Protein AF-A0A0Q6XCK2-F1 (afdb_monomer)

Solvent-accessible surface area (backbone atoms only — not comparable to full-atom values): 7131 Å² total; per-residue (Å²): 130,77,98,73,86,78,93,51,69,64,61,54,51,50,47,33,71,70,69,82,47,87,76,95,70,61,54,52,78,43,34,61,39,40,75,69,62,79,42,65,48,70,67,51,94,70,61,75,80,84,81,82,88,80,90,86,79,81,70,85,91,70,67,54,69,67,58,53,56,49,49,56,52,50,44,64,65,54,77,70,36,62,71,42,56,74,51,74,65,56,35,47,53,34,26,54,52,40,52,53,53,52,61,59,62,75,61,84,88,131

pLDDT: mean 82.93, std 11.58, range [41.94, 94.12]

Structure (mmCIF, N/CA/C/O backbone):
data_AF-A0A0Q6XCK2-F1
#
_entry.id   AF-A0A0Q6XCK2-F1
#
loop_
_atom_site.group_PDB
_atom_site.id
_atom_site.type_symbol
_atom_site.label_atom_id
_atom_site.label_alt_id
_atom_site.label_comp_id
_atom_site.label_asym_id
_atom_site.label_entity_id
_atom_site.label_seq_id
_atom_site.pdbx_PDB_ins_code
_atom_site.Cartn_x
_atom_site.Cartn_y
_atom_site.Cartn_z
_atom_site.occupancy
_atom_site.B_iso_or_equiv
_atom_site.auth_seq_id
_atom_site.auth_comp_id
_atom_site.auth_asym_id
_atom_site.auth_atom_id
_atom_site.pdbx_PDB_model_num
ATOM 1 N N . MET A 1 1 ? 16.197 17.838 -4.758 1.00 52.69 1 MET A N 1
ATOM 2 C CA . MET A 1 1 ? 14.784 18.228 -4.558 1.00 52.69 1 MET A CA 1
ATOM 3 C C . MET A 1 1 ? 13.925 17.201 -5.281 1.00 52.69 1 MET A C 1
ATOM 5 O O . MET A 1 1 ? 14.313 16.847 -6.392 1.00 52.69 1 MET A O 1
ATOM 9 N N . PRO A 1 2 ? 12.864 16.652 -4.664 1.00 74.62 2 PRO A N 1
ATOM 10 C CA . PRO A 1 2 ? 11.964 15.726 -5.352 1.00 74.62 2 PRO A CA 1
ATOM 11 C C . PRO A 1 2 ? 11.250 16.444 -6.507 1.00 74.62 2 PRO A C 1
ATOM 13 O O . PRO A 1 2 ? 10.999 17.644 -6.423 1.00 74.62 2 PRO A O 1
ATOM 16 N N . ALA A 1 3 ? 10.946 15.720 -7.588 1.00 80.62 3 ALA A N 1
ATOM 17 C CA . ALA A 1 3 ? 10.263 16.284 -8.759 1.00 80.62 3 ALA A CA 1
ATOM 18 C C . ALA A 1 3 ? 8.789 16.645 -8.477 1.00 80.62 3 ALA A C 1
ATOM 20 O O . ALA A 1 3 ? 8.221 17.494 -9.155 1.00 80.62 3 ALA A O 1
ATOM 21 N N . LEU A 1 4 ? 8.193 16.022 -7.456 1.00 84.12 4 LEU A N 1
ATOM 22 C CA . LEU A 1 4 ? 6.854 16.285 -6.940 1.00 84.12 4 LEU A CA 1
ATOM 23 C C . LEU A 1 4 ? 6.897 16.162 -5.412 1.00 84.12 4 LEU A C 1
ATOM 25 O O . LEU A 1 4 ? 7.506 15.230 -4.890 1.00 84.12 4 LEU A O 1
ATOM 29 N N . SER A 1 5 ? 6.260 17.091 -4.703 1.00 85.56 5 SER A N 1
ATOM 30 C CA . SER A 1 5 ? 6.060 17.023 -3.253 1.00 85.56 5 SER A CA 1
ATOM 31 C C . SER A 1 5 ? 4.615 17.389 -2.963 1.00 85.56 5 SER A C 1
ATOM 33 O O . SER A 1 5 ? 4.187 18.494 -3.289 1.00 85.56 5 SER A O 1
ATOM 35 N N . THR A 1 6 ? 3.868 16.473 -2.362 1.00 86.06 6 THR A N 1
ATOM 36 C CA . THR A 1 6 ? 2.460 16.664 -2.008 1.00 86.06 6 THR A CA 1
ATOM 37 C C . THR A 1 6 ? 2.195 16.037 -0.641 1.00 86.06 6 THR A C 1
ATOM 39 O O . THR A 1 6 ? 2.978 15.227 -0.159 1.00 86.06 6 THR A O 1
ATOM 42 N N . ASN A 1 7 ? 1.121 16.461 0.014 1.00 86.62 7 ASN A N 1
ATOM 43 C CA . ASN A 1 7 ? 0.591 15.824 1.219 1.00 86.62 7 ASN A CA 1
ATOM 44 C C . ASN A 1 7 ? -0.639 14.949 0.919 1.00 86.62 7 ASN A C 1
ATOM 46 O O . ASN A 1 7 ? -1.206 14.354 1.834 1.00 86.62 7 ASN A O 1
ATOM 50 N N . ASP A 1 8 ? -1.048 14.891 -0.348 1.00 90.12 8 ASP A N 1
ATOM 51 C CA . ASP A 1 8 ? -2.151 14.077 -0.829 1.00 90.12 8 ASP A CA 1
ATOM 52 C C . ASP A 1 8 ? -1.624 12.720 -1.302 1.00 90.12 8 ASP A C 1
ATOM 54 O O . ASP A 1 8 ? -0.905 12.617 -2.299 1.00 90.12 8 ASP A O 1
ATOM 58 N N . THR A 1 9 ? -1.993 11.670 -0.571 1.00 87.56 9 THR A N 1
ATOM 59 C CA . THR A 1 9 ? -1.544 10.305 -0.848 1.00 87.56 9 THR A CA 1
ATOM 60 C C . THR A 1 9 ? -2.089 9.737 -2.155 1.00 87.56 9 THR A C 1
ATOM 62 O O . THR A 1 9 ? -1.447 8.866 -2.736 1.00 87.56 9 THR A O 1
ATOM 65 N N . GLU A 1 10 ? -3.266 10.174 -2.611 1.00 90.56 10 GLU A N 1
ATOM 66 C CA . GLU A 1 10 ? -3.828 9.710 -3.886 1.00 90.56 10 GLU A CA 1
ATOM 67 C C . GLU A 1 10 ? -3.051 10.323 -5.049 1.00 90.56 10 GLU A C 1
ATOM 69 O O . GLU A 1 10 ? -2.634 9.606 -5.960 1.00 90.56 10 GLU A O 1
ATOM 74 N N . LEU A 1 11 ? -2.728 11.616 -4.952 1.00 90.19 11 LEU A N 1
ATOM 75 C CA . LEU A 1 11 ? -1.935 12.302 -5.969 1.00 90.19 11 LEU A CA 1
ATOM 76 C C . LEU A 1 11 ? -0.524 11.703 -6.123 1.00 90.19 11 LEU A C 1
ATOM 78 O O . LEU A 1 11 ? -0.008 11.624 -7.239 1.00 90.19 11 LEU A O 1
ATOM 82 N N . GLU A 1 12 ? 0.108 11.249 -5.034 1.00 90.88 12 GLU A N 1
ATOM 83 C CA . GLU A 1 12 ? 1.395 10.539 -5.121 1.00 90.88 12 GLU A CA 1
ATOM 84 C C . GLU A 1 12 ? 1.281 9.213 -5.879 1.00 90.88 12 GLU A C 1
ATOM 86 O O . GLU A 1 12 ? 2.141 8.891 -6.707 1.00 90.88 12 GLU A O 1
ATOM 91 N N . VAL A 1 13 ? 0.227 8.438 -5.603 1.00 92.62 13 VAL A N 1
ATOM 92 C CA . VAL A 1 13 ? -0.016 7.163 -6.287 1.00 92.62 13 VAL A CA 1
ATOM 93 C C . VAL A 1 13 ? -0.251 7.411 -7.770 1.00 92.62 13 VAL A C 1
ATOM 95 O O . VAL A 1 13 ? 0.370 6.736 -8.591 1.00 92.62 13 VAL A O 1
ATOM 98 N N . ASP A 1 14 ? -1.067 8.402 -8.122 1.00 92.56 14 ASP A N 1
ATOM 99 C CA . ASP A 1 14 ? -1.360 8.755 -9.512 1.00 92.56 14 ASP A CA 1
ATOM 100 C C . ASP A 1 14 ? -0.109 9.205 -10.271 1.00 92.56 14 ASP A C 1
ATOM 102 O O . ASP A 1 14 ? 0.125 8.780 -11.408 1.00 92.56 14 ASP A O 1
ATOM 106 N N . ALA A 1 15 ? 0.760 9.990 -9.630 1.00 91.69 15 ALA A N 1
ATOM 107 C CA . ALA A 1 15 ? 2.025 10.406 -10.222 1.00 91.69 15 ALA A CA 1
ATOM 108 C C . ALA A 1 15 ? 2.914 9.204 -10.582 1.00 91.69 15 ALA A C 1
ATOM 110 O O . ALA A 1 15 ? 3.471 9.153 -11.683 1.00 91.69 15 ALA A O 1
ATOM 111 N N . VAL A 1 16 ? 3.011 8.204 -9.701 1.00 94.00 16 VAL A N 1
ATOM 112 C CA . VAL A 1 16 ? 3.772 6.969 -9.968 1.00 94.00 16 VAL A CA 1
ATOM 113 C C . VAL A 1 16 ? 3.061 6.086 -10.997 1.00 94.00 16 VAL A C 1
ATOM 115 O O . VAL A 1 16 ? 3.702 5.549 -11.900 1.00 94.00 16 VAL A O 1
ATOM 118 N N . MET A 1 17 ? 1.734 5.978 -10.919 1.00 94.12 17 MET A N 1
ATOM 119 C CA . MET A 1 17 ? 0.905 5.233 -11.872 1.00 94.12 17 MET A CA 1
ATOM 120 C C . MET A 1 17 ? 0.996 5.790 -13.297 1.00 94.12 17 MET A C 1
ATOM 122 O O . MET A 1 17 ? 0.858 5.025 -14.250 1.00 94.12 17 MET A O 1
ATOM 126 N N . SER A 1 18 ? 1.283 7.086 -13.457 1.00 91.94 18 SER A N 1
ATOM 127 C CA . SER A 1 18 ? 1.521 7.705 -14.766 1.00 91.94 18 SER A CA 1
ATOM 128 C C . SER A 1 18 ? 2.777 7.181 -15.477 1.00 91.94 18 SER A C 1
ATOM 130 O O . SER A 1 18 ? 2.944 7.413 -16.672 1.00 91.94 18 SER A O 1
ATOM 132 N N . GLY A 1 19 ? 3.674 6.498 -14.756 1.00 89.69 19 GLY A N 1
ATOM 133 C CA . GLY A 1 19 ? 4.922 5.954 -15.293 1.00 89.69 19 GLY A CA 1
ATOM 134 C C . GLY A 1 19 ? 6.080 6.953 -15.384 1.00 89.69 19 GLY A C 1
ATOM 135 O O . GLY A 1 19 ? 7.157 6.574 -15.840 1.00 89.69 19 GLY A O 1
ATOM 136 N N . HIS A 1 20 ? 5.900 8.200 -14.935 1.00 86.50 20 HIS A N 1
ATOM 137 C CA . HIS A 1 20 ? 6.927 9.252 -15.007 1.00 86.50 20 HIS A CA 1
ATOM 138 C C . HIS A 1 20 ? 7.748 9.412 -13.719 1.00 86.50 20 HIS A C 1
ATOM 140 O O . HIS A 1 20 ? 8.688 10.205 -13.684 1.00 86.50 20 HIS A O 1
ATOM 146 N N . ALA A 1 21 ? 7.405 8.681 -12.655 1.00 89.31 21 ALA A N 1
ATOM 147 C CA . ALA A 1 21 ? 8.038 8.818 -11.350 1.00 89.31 21 ALA A CA 1
ATOM 148 C C . ALA A 1 21 ? 8.208 7.472 -10.635 1.00 89.31 21 ALA A C 1
ATOM 150 O O . ALA A 1 21 ? 7.458 6.522 -10.851 1.00 89.31 21 ALA A O 1
ATOM 151 N N . ILE A 1 22 ? 9.186 7.430 -9.730 1.00 92.12 22 ILE A N 1
ATOM 152 C CA . ILE A 1 22 ? 9.338 6.392 -8.707 1.00 92.12 22 ILE A CA 1
ATOM 153 C C . ILE A 1 22 ? 9.026 7.056 -7.367 1.00 92.12 22 ILE A C 1
ATOM 155 O O . ILE A 1 22 ? 9.543 8.138 -7.090 1.00 92.12 22 ILE A O 1
ATOM 159 N N . GLY A 1 23 ? 8.197 6.416 -6.541 1.00 90.38 23 GLY A N 1
ATOM 160 C CA . GLY A 1 23 ? 7.768 6.962 -5.254 1.00 90.38 23 GLY A CA 1
ATOM 161 C C . GLY A 1 23 ? 7.882 5.955 -4.116 1.00 90.38 23 GLY A C 1
ATOM 162 O O . GLY A 1 23 ? 7.736 4.747 -4.317 1.00 90.38 23 GLY A O 1
ATOM 163 N N . LEU A 1 24 ? 8.129 6.471 -2.911 1.00 89.94 24 LEU A N 1
ATOM 164 C CA . LEU A 1 24 ? 7.979 5.725 -1.666 1.00 89.94 24 LEU A CA 1
ATOM 165 C C . LEU A 1 24 ? 6.543 5.919 -1.180 1.00 89.94 24 LEU A C 1
ATOM 167 O O . LEU A 1 24 ? 6.225 6.938 -0.580 1.00 89.94 24 LEU A O 1
ATOM 171 N N . LEU A 1 25 ? 5.685 4.953 -1.486 1.00 89.44 25 LEU A N 1
ATOM 172 C CA . LEU A 1 25 ? 4.244 5.061 -1.277 1.00 89.44 25 LEU A CA 1
ATOM 173 C C . LEU A 1 25 ? 3.784 4.211 -0.095 1.00 89.44 25 LEU A C 1
ATOM 175 O O . LEU A 1 25 ? 4.402 3.200 0.253 1.00 89.44 25 LEU A O 1
ATOM 179 N N . SER A 1 26 ? 2.646 4.585 0.486 1.00 87.50 26 SER A N 1
ATOM 180 C CA . SER A 1 26 ? 2.011 3.779 1.522 1.00 87.50 26 SER A CA 1
ATOM 181 C C . SER A 1 26 ? 1.559 2.419 0.985 1.00 87.50 26 SER A C 1
ATOM 183 O O . SER A 1 26 ? 0.830 2.336 -0.007 1.00 87.50 26 SER A O 1
ATOM 185 N N . GLY A 1 27 ? 1.942 1.346 1.685 1.00 86.69 27 GLY A N 1
ATOM 186 C CA . GLY A 1 27 ? 1.661 -0.031 1.281 1.00 86.69 27 GLY A CA 1
ATOM 187 C C . GLY A 1 27 ? 0.176 -0.320 1.057 1.00 86.69 27 GLY A C 1
ATOM 188 O O . GLY A 1 27 ? -0.160 -0.990 0.085 1.00 86.69 27 GLY A O 1
ATOM 189 N N . PHE A 1 28 ? -0.719 0.230 1.886 1.00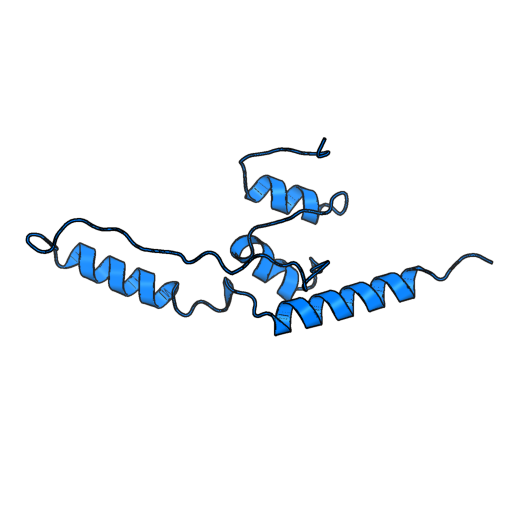 86.31 28 PHE A N 1
ATOM 190 C CA . PHE A 1 28 ? -2.159 -0.031 1.761 1.00 86.31 28 PHE A CA 1
ATOM 191 C C . PHE A 1 28 ? -2.765 0.549 0.477 1.00 86.31 28 PHE A C 1
ATOM 193 O O . PHE A 1 28 ? -3.666 -0.066 -0.092 1.00 86.31 28 PHE A O 1
ATOM 200 N N . SER A 1 29 ? -2.256 1.689 -0.007 1.00 88.44 29 SER A N 1
ATOM 201 C CA . SER A 1 29 ? -2.751 2.334 -1.229 1.00 88.44 29 SER A CA 1
ATOM 202 C C . SER A 1 29 ? -2.278 1.596 -2.480 1.00 88.44 29 SER A C 1
ATOM 204 O O . SER A 1 29 ? -3.015 1.477 -3.455 1.00 88.44 29 SER A O 1
ATOM 206 N N . VAL A 1 30 ? -1.057 1.050 -2.456 1.00 90.94 30 VAL A N 1
ATOM 207 C CA . VAL A 1 30 ? -0.440 0.425 -3.639 1.00 90.94 30 VAL A CA 1
ATOM 208 C C . VAL A 1 30 ? -0.546 -1.095 -3.681 1.00 90.94 30 VAL A C 1
ATOM 210 O O . VAL A 1 30 ? -0.350 -1.674 -4.751 1.00 90.94 30 VAL A O 1
ATOM 213 N N . ALA A 1 31 ? -0.889 -1.762 -2.574 1.00 90.31 31 ALA A N 1
ATOM 214 C CA . ALA A 1 31 ? -1.003 -3.221 -2.519 1.00 90.31 31 ALA A CA 1
ATOM 215 C C . ALA A 1 31 ? -1.903 -3.803 -3.629 1.00 90.31 31 ALA A C 1
ATOM 217 O O . ALA A 1 31 ? -1.468 -4.744 -4.303 1.00 90.31 31 ALA A O 1
ATOM 218 N N . PRO A 1 32 ? -3.096 -3.242 -3.930 1.00 90.62 32 PRO A N 1
ATOM 219 C CA . PRO A 1 32 ? -3.913 -3.725 -5.044 1.00 90.62 32 PRO A CA 1
ATOM 220 C C . PRO A 1 32 ? -3.230 -3.561 -6.410 1.00 90.62 32 PRO A C 1
ATOM 222 O O . PRO A 1 32 ? -3.377 -4.411 -7.286 1.00 90.62 32 PRO A O 1
ATOM 225 N N . HIS A 1 33 ? -2.461 -2.487 -6.601 1.00 92.06 33 HIS A N 1
ATOM 226 C CA . HIS A 1 33 ? -1.772 -2.192 -7.860 1.00 92.06 33 HIS A CA 1
ATOM 227 C C . HIS A 1 33 ? -0.559 -3.098 -8.075 1.00 92.06 33 HIS A C 1
ATOM 229 O O . HIS A 1 33 ? -0.333 -3.553 -9.197 1.00 92.06 33 HIS A O 1
ATOM 235 N N . ILE A 1 34 ? 0.184 -3.404 -7.008 1.00 91.75 34 ILE A N 1
ATOM 236 C CA . ILE A 1 34 ? 1.307 -4.347 -7.042 1.00 91.75 34 ILE A CA 1
ATOM 237 C C . ILE A 1 34 ? 0.805 -5.766 -7.311 1.00 91.75 34 ILE A C 1
ATOM 239 O O . ILE A 1 34 ? 1.325 -6.445 -8.197 1.00 91.75 34 ILE A O 1
ATOM 243 N N . ARG A 1 35 ? -0.261 -6.199 -6.626 1.00 91.00 35 ARG A N 1
ATOM 244 C CA . ARG A 1 35 ? -0.881 -7.516 -6.857 1.00 91.00 35 ARG A CA 1
ATOM 245 C C . ARG A 1 35 ? -1.443 -7.662 -8.267 1.00 91.00 35 ARG A C 1
ATOM 247 O O . ARG A 1 35 ? -1.278 -8.709 -8.882 1.00 91.00 35 ARG A O 1
ATOM 254 N N . ALA A 1 36 ? -2.038 -6.599 -8.809 1.00 92.12 36 ALA A N 1
ATOM 255 C CA . ALA A 1 36 ? -2.478 -6.553 -10.202 1.00 92.12 36 ALA A CA 1
ATOM 256 C C . ALA A 1 36 ? -1.315 -6.449 -11.211 1.00 92.12 36 ALA A C 1
ATOM 258 O O . ALA A 1 36 ? -1.544 -6.503 -12.416 1.00 92.12 36 ALA A O 1
ATOM 259 N N . GLY A 1 37 ? -0.071 -6.272 -10.749 1.00 91.81 37 GLY A N 1
ATOM 260 C CA . GLY A 1 37 ? 1.109 -6.116 -11.598 1.00 91.81 37 GLY A CA 1
ATOM 261 C C . GLY A 1 37 ? 1.179 -4.790 -12.360 1.00 91.81 37 GLY A C 1
ATOM 262 O O . GLY A 1 37 ? 1.969 -4.694 -13.295 1.00 91.81 37 GLY A O 1
ATOM 263 N N . ARG A 1 38 ? 0.366 -3.795 -11.979 1.00 93.50 38 ARG A N 1
ATOM 264 C CA . ARG A 1 38 ? 0.400 -2.431 -12.535 1.00 93.50 38 ARG A CA 1
ATOM 265 C C . ARG A 1 38 ? 1.557 -1.613 -11.968 1.00 93.50 38 ARG A C 1
ATOM 267 O O . ARG A 1 38 ? 2.116 -0.783 -12.670 1.00 93.50 38 ARG A O 1
ATOM 274 N N . LEU A 1 39 ? 1.911 -1.876 -10.711 1.00 93.81 39 LEU A N 1
ATOM 275 C CA . LEU A 1 39 ? 3.112 -1.358 -10.065 1.00 93.81 39 LEU A CA 1
ATOM 276 C C . LEU A 1 39 ? 4.057 -2.506 -9.733 1.00 93.81 39 LEU A C 1
ATOM 278 O O . LEU A 1 39 ? 3.638 -3.644 -9.515 1.00 93.81 39 LEU A O 1
ATOM 282 N N . LEU A 1 40 ? 5.345 -2.191 -9.687 1.00 93.44 40 LEU A N 1
ATOM 283 C CA . LEU A 1 40 ? 6.398 -3.137 -9.358 1.00 93.44 40 LEU A CA 1
ATOM 284 C C . LEU A 1 40 ? 7.204 -2.577 -8.184 1.00 93.44 40 LEU A C 1
ATOM 286 O O . LEU A 1 40 ? 7.680 -1.444 -8.277 1.00 93.44 40 LEU A O 1
ATOM 290 N N . PRO A 1 41 ? 7.357 -3.327 -7.080 1.00 93.38 41 PRO A N 1
ATOM 291 C CA . PRO A 1 41 ? 8.154 -2.875 -5.955 1.00 93.38 41 PRO A CA 1
ATOM 292 C C . PRO A 1 41 ? 9.636 -2.856 -6.337 1.00 93.38 41 PRO A C 1
ATOM 294 O O . PRO A 1 41 ? 10.134 -3.736 -7.042 1.00 93.38 41 PRO A O 1
ATOM 297 N N . LEU A 1 42 ? 10.338 -1.843 -5.843 1.00 91.44 42 LEU A N 1
ATOM 298 C CA . LEU A 1 42 ? 11.771 -1.652 -6.028 1.00 91.44 42 LEU A CA 1
ATOM 299 C C . LEU A 1 42 ? 12.440 -1.616 -4.658 1.00 91.44 42 LEU A C 1
ATOM 301 O O . LEU A 1 42 ? 11.852 -1.120 -3.699 1.00 91.44 42 LEU A O 1
ATOM 305 N N . LEU A 1 43 ? 13.682 -2.101 -4.581 1.00 90.31 43 LEU A N 1
ATOM 306 C CA . LEU A 1 43 ? 14.486 -2.058 -3.357 1.00 90.31 43 LEU A CA 1
ATOM 307 C C . LEU A 1 43 ? 13.780 -2.704 -2.146 1.00 90.31 43 LEU A C 1
ATOM 309 O O . LEU A 1 43 ? 13.863 -2.167 -1.044 1.00 90.31 43 LEU A O 1
ATOM 313 N N . ALA A 1 44 ? 13.116 -3.856 -2.315 1.00 89.56 44 ALA A N 1
ATOM 314 C CA . ALA A 1 44 ? 12.276 -4.467 -1.278 1.00 89.56 44 ALA A CA 1
ATOM 315 C C . ALA A 1 44 ? 13.041 -4.736 0.029 1.00 89.56 44 ALA A C 1
ATOM 317 O O . ALA A 1 44 ? 12.484 -4.599 1.113 1.00 89.56 44 ALA A O 1
ATOM 318 N N . LYS A 1 45 ? 14.350 -5.014 -0.053 1.00 88.38 45 LYS A N 1
ATOM 319 C CA . LYS A 1 45 ? 15.235 -5.160 1.119 1.00 88.38 45 LYS A CA 1
ATOM 320 C C . LYS A 1 45 ? 15.361 -3.909 2.003 1.00 88.38 45 LYS A C 1
ATOM 322 O O . LYS A 1 45 ? 15.867 -4.009 3.114 1.00 88.38 45 LYS A O 1
ATOM 327 N N . HIS A 1 46 ? 14.970 -2.740 1.500 1.00 87.44 46 HIS A N 1
ATOM 328 C CA . HIS A 1 46 ? 14.989 -1.470 2.226 1.00 87.44 46 HIS A CA 1
ATOM 329 C C . HIS A 1 46 ? 13.575 -0.965 2.545 1.00 87.44 46 HIS A C 1
ATOM 331 O O . HIS A 1 46 ? 13.422 0.185 2.961 1.00 87.44 46 HIS A O 1
ATOM 337 N N . ALA A 1 47 ? 12.541 -1.790 2.336 1.00 82.44 47 ALA A N 1
ATOM 338 C CA . ALA A 1 47 ? 11.183 -1.436 2.714 1.00 82.44 47 ALA A CA 1
ATOM 339 C C . ALA A 1 47 ? 11.121 -1.139 4.220 1.00 82.44 47 ALA A C 1
ATOM 341 O O . ALA A 1 47 ? 11.694 -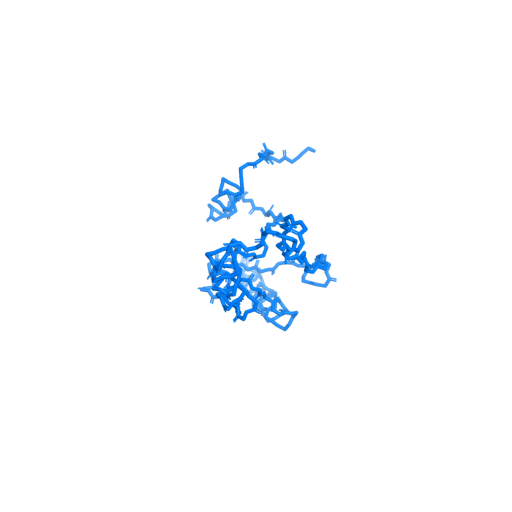1.849 5.050 1.00 82.44 47 ALA A O 1
ATOM 342 N N . THR A 1 48 ? 10.453 -0.045 4.574 1.00 75.56 48 THR A N 1
ATOM 343 C CA . THR A 1 48 ? 10.286 0.352 5.972 1.00 75.56 48 THR A CA 1
ATOM 344 C C . THR A 1 48 ? 9.324 -0.607 6.673 1.00 75.56 48 THR A C 1
ATOM 346 O O . THR A 1 48 ? 8.406 -1.141 6.051 1.00 75.56 48 THR A O 1
ATOM 349 N N . LYS A 1 49 ? 9.527 -0.825 7.980 1.00 67.94 49 LYS A N 1
ATOM 350 C CA . LYS A 1 49 ? 8.649 -1.681 8.790 1.00 67.94 49 LYS A CA 1
ATOM 351 C C . LYS A 1 49 ? 7.188 -1.243 8.667 1.00 67.94 49 LYS A C 1
ATOM 353 O O . LYS A 1 49 ? 6.903 -0.048 8.608 1.00 67.94 49 LYS A O 1
ATOM 358 N N . HIS A 1 50 ? 6.280 -2.218 8.684 1.00 68.75 50 HIS A N 1
ATOM 359 C CA . HIS A 1 50 ? 4.842 -1.972 8.620 1.00 68.75 50 HIS A CA 1
ATOM 360 C C . HIS A 1 50 ? 4.393 -1.010 9.724 1.00 68.75 50 HIS A C 1
ATOM 362 O O . HIS A 1 50 ? 4.632 -1.249 10.910 1.00 68.75 50 HIS A O 1
ATOM 368 N N . LEU A 1 51 ? 3.732 0.074 9.320 1.00 68.44 51 LEU A N 1
ATOM 369 C CA . LEU A 1 51 ? 3.093 1.000 10.241 1.00 68.44 51 LEU A CA 1
ATOM 370 C C . LEU A 1 51 ? 1.845 0.318 10.818 1.00 68.44 51 LEU A C 1
ATOM 372 O O . LEU A 1 51 ? 0.942 -0.064 10.073 1.00 68.44 51 LEU A O 1
ATOM 376 N N . GLY A 1 52 ? 1.807 0.132 12.137 1.00 73.94 52 GLY A N 1
ATOM 377 C CA . GLY A 1 52 ? 0.633 -0.403 12.821 1.00 73.94 52 GLY A CA 1
ATOM 378 C C . GLY A 1 52 ? -0.511 0.611 12.822 1.00 73.94 52 GLY A C 1
ATOM 379 O O . GLY A 1 52 ? -0.300 1.788 13.113 1.00 73.94 52 GLY A O 1
ATOM 380 N N . VAL A 1 53 ? -1.729 0.158 12.515 1.00 79.44 53 VAL A N 1
ATOM 381 C CA . VAL A 1 53 ? -2.945 0.965 12.682 1.00 79.44 53 VAL A CA 1
ATOM 382 C C . VAL A 1 53 ? -3.518 0.685 14.066 1.00 79.44 53 VAL A C 1
ATOM 384 O O . VAL A 1 53 ? -3.782 -0.464 14.417 1.00 79.44 53 VAL A O 1
ATOM 387 N N . HIS A 1 54 ? -3.722 1.740 14.852 1.00 83.94 54 HIS A N 1
ATOM 388 C CA . HIS A 1 54 ? -4.214 1.647 16.224 1.00 83.94 54 HIS A CA 1
ATOM 389 C C . HIS A 1 54 ? -5.525 2.423 16.377 1.00 83.94 54 HIS A C 1
ATOM 391 O O . HIS A 1 54 ? -5.652 3.545 15.890 1.00 83.94 54 HIS A O 1
ATOM 397 N N . VAL A 1 55 ? -6.496 1.833 17.077 1.00 83.81 55 VAL A N 1
ATOM 398 C CA . VAL A 1 55 ? -7.778 2.478 17.393 1.00 83.81 55 VAL A CA 1
ATOM 399 C C . VAL A 1 55 ? -7.711 3.052 18.807 1.00 83.81 55 VAL A C 1
ATOM 401 O O . VAL A 1 55 ? -7.552 2.306 19.772 1.00 83.81 55 VAL A O 1
ATOM 404 N N . TYR A 1 56 ? -7.857 4.371 18.931 1.00 84.88 56 TYR A N 1
ATOM 405 C CA . TYR A 1 56 ? -7.876 5.080 20.213 1.00 84.88 56 TYR A CA 1
ATOM 406 C C . TYR A 1 56 ? -9.306 5.484 20.584 1.00 84.88 56 TYR A C 1
ATOM 408 O O . TYR A 1 56 ? -10.042 6.013 19.754 1.00 84.88 56 TYR A O 1
ATOM 416 N N . TYR A 1 57 ? -9.699 5.256 21.838 1.00 80.69 57 TYR A N 1
ATOM 417 C CA . TYR A 1 57 ? -11.015 5.631 22.364 1.00 80.69 57 TYR A CA 1
ATOM 418 C C . TYR A 1 57 ? -10.948 5.958 23.869 1.00 80.69 57 TYR A C 1
ATOM 420 O O . TYR A 1 57 ? -10.026 5.537 24.567 1.00 80.69 57 TYR A O 1
ATOM 428 N N . GLY A 1 58 ? -11.918 6.739 24.365 1.00 76.50 58 GLY A N 1
ATOM 429 C CA . GLY A 1 58 ? -11.980 7.220 25.755 1.00 76.50 58 GLY A CA 1
ATOM 430 C C . GLY A 1 58 ? -12.272 6.135 26.812 1.00 76.50 58 GLY A C 1
ATOM 431 O O . GLY A 1 58 ? -12.769 5.055 26.503 1.00 76.50 58 GLY A O 1
ATOM 432 N N . SER A 1 59 ? -11.949 6.432 28.078 1.00 67.19 59 SER A N 1
ATOM 433 C CA . SER A 1 59 ? -11.913 5.478 29.206 1.00 67.19 59 SER A CA 1
ATOM 434 C C . SER A 1 59 ? -13.235 4.738 29.521 1.00 67.19 59 SER A C 1
ATOM 436 O O . SER A 1 59 ? -14.338 5.210 29.259 1.00 67.19 59 SER A O 1
ATOM 438 N N . ARG A 1 60 ? -13.082 3.554 30.140 1.00 60.12 60 ARG A N 1
ATOM 439 C CA . ARG A 1 60 ? -14.024 2.423 30.312 1.00 60.12 60 ARG A CA 1
ATOM 440 C C . ARG A 1 60 ? -15.370 2.705 31.000 1.00 60.12 60 ARG A C 1
ATOM 442 O O . ARG A 1 60 ? -16.234 1.837 30.948 1.00 60.12 60 ARG A O 1
ATOM 449 N N . THR A 1 61 ? -15.574 3.855 31.635 1.00 58.22 61 THR A N 1
ATOM 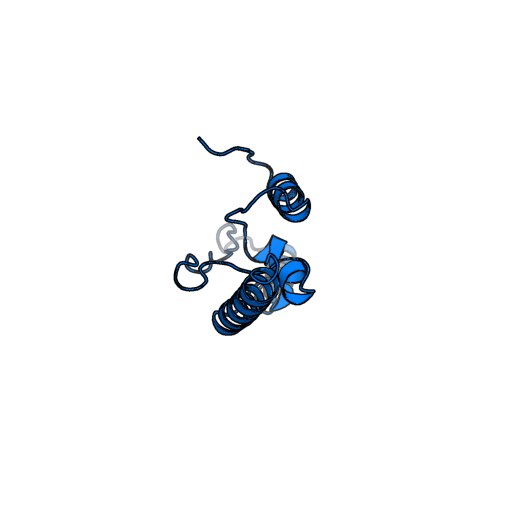450 C CA . THR A 1 61 ? -16.793 4.138 32.423 1.00 58.22 61 THR A CA 1
ATOM 451 C C . THR A 1 61 ? -18.005 4.523 31.577 1.00 58.22 61 THR A C 1
ATOM 453 O O . THR A 1 61 ? -19.127 4.505 32.075 1.00 58.22 61 THR A O 1
ATOM 456 N N . SER A 1 62 ? -17.813 4.813 30.289 1.00 56.25 62 SER A N 1
ATOM 457 C CA . SER A 1 62 ? -18.908 5.047 29.351 1.00 56.25 62 SER A CA 1
ATOM 458 C C . SER A 1 62 ? -18.520 4.530 27.967 1.00 56.25 62 SER A C 1
ATOM 460 O O . SER A 1 62 ? -18.214 5.296 27.060 1.00 56.25 62 SER A O 1
ATOM 462 N N . GLN A 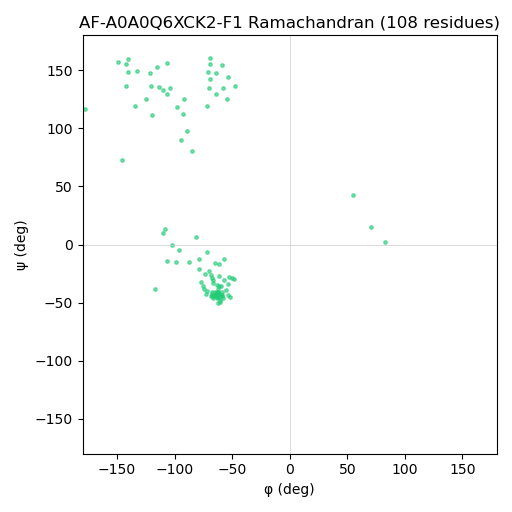1 63 ? -18.487 3.206 27.797 1.00 63.16 63 GLN A N 1
ATOM 463 C CA . GLN A 1 63 ? -18.526 2.608 26.460 1.00 63.16 63 GLN A CA 1
ATOM 464 C C . GLN A 1 63 ? -19.980 2.265 26.129 1.00 63.16 63 GLN A C 1
ATOM 466 O O . GLN A 1 63 ? -20.412 1.148 26.426 1.00 63.16 63 GLN A O 1
ATOM 471 N N . PRO A 1 64 ? -20.757 3.181 25.516 1.00 76.19 64 PRO A N 1
ATOM 472 C CA . PRO A 1 64 ? -22.009 2.800 24.889 1.00 76.19 64 PRO A CA 1
ATOM 473 C C . PRO A 1 64 ? -21.774 1.568 24.018 1.00 76.19 64 PRO A C 1
ATOM 475 O O . PRO A 1 64 ? -20.798 1.530 23.264 1.00 76.19 64 PRO A O 1
ATOM 478 N N . ALA A 1 65 ? -22.672 0.585 24.081 1.00 82.56 65 ALA A N 1
ATOM 479 C CA . ALA A 1 65 ? -22.570 -0.653 23.302 1.00 82.56 65 ALA A CA 1
ATOM 480 C C . ALA A 1 65 ? -22.283 -0.396 21.807 1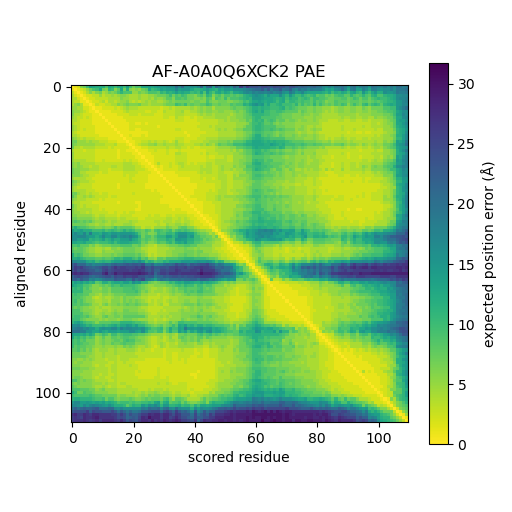.00 82.56 65 ALA A C 1
ATOM 482 O O . ALA A 1 65 ? -21.572 -1.162 21.163 1.00 82.56 65 ALA A O 1
ATOM 483 N N . ARG A 1 66 ? -22.754 0.743 21.281 1.00 83.81 66 ARG A N 1
ATOM 484 C CA . ARG A 1 66 ? -22.477 1.226 19.923 1.00 83.81 66 ARG A CA 1
ATOM 485 C C . ARG A 1 66 ? -20.984 1.426 19.623 1.00 83.81 66 ARG A C 1
ATOM 487 O O . ARG A 1 66 ? -20.544 1.050 18.545 1.00 83.81 66 ARG A O 1
ATOM 494 N N . VAL A 1 67 ? -20.209 2.011 20.541 1.00 86.81 67 VAL A N 1
ATOM 495 C CA . VAL A 1 67 ? -18.768 2.262 20.337 1.00 86.81 67 VAL A CA 1
ATOM 496 C C . VAL A 1 67 ? -18.007 0.944 20.298 1.00 86.81 67 VAL A C 1
ATOM 498 O O . VAL A 1 67 ? -17.195 0.736 19.404 1.00 86.81 67 VAL A O 1
ATOM 501 N N . ARG A 1 68 ? -18.324 0.025 21.217 1.00 86.50 68 ARG A N 1
ATOM 502 C CA . ARG A 1 68 ? -17.743 -1.321 21.221 1.00 86.50 68 ARG A CA 1
ATOM 503 C C . ARG A 1 68 ? -18.066 -2.076 19.934 1.00 86.50 68 ARG A C 1
ATOM 505 O O . ARG A 1 68 ? -17.148 -2.538 19.275 1.00 86.50 68 ARG A O 1
ATOM 512 N N . GLY A 1 69 ? -19.338 -2.096 19.530 1.00 90.06 69 GLY A N 1
ATOM 513 C CA . GLY A 1 69 ? -19.749 -2.755 18.290 1.00 90.06 69 GLY A CA 1
ATOM 514 C C . GLY A 1 69 ? -19.069 -2.178 17.045 1.00 90.06 69 GLY A C 1
ATOM 515 O O . GLY A 1 69 ? -18.719 -2.925 16.137 1.00 90.06 69 GLY A O 1
ATOM 516 N N . PHE A 1 70 ? -18.820 -0.864 17.003 1.00 89.56 70 PHE A N 1
ATOM 517 C CA . PHE A 1 70 ? -18.031 -0.263 15.926 1.00 89.56 70 PHE A CA 1
ATOM 518 C C . PHE A 1 70 ? -16.562 -0.703 15.962 1.00 89.56 70 PHE A C 1
ATOM 520 O O . PHE A 1 70 ? -16.014 -1.033 14.914 1.00 89.56 70 PHE A O 1
ATOM 527 N N . ILE A 1 71 ? -15.927 -0.715 17.140 1.00 89.56 71 ILE A N 1
ATOM 528 C CA . ILE A 1 71 ? -14.533 -1.156 17.288 1.00 89.56 71 ILE A CA 1
ATOM 529 C C . ILE A 1 71 ? -14.390 -2.612 16.846 1.00 89.56 71 ILE A C 1
ATOM 531 O O . ILE A 1 71 ? -13.509 -2.902 16.044 1.00 89.56 71 ILE A O 1
ATOM 535 N N . ASP A 1 72 ? -15.278 -3.494 17.303 1.00 89.50 72 ASP A N 1
ATOM 536 C CA . ASP A 1 72 ? -15.261 -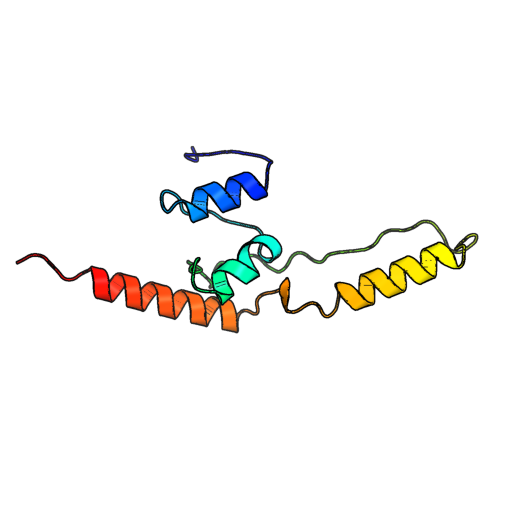4.913 16.942 1.00 89.50 72 ASP A CA 1
ATOM 537 C C . ASP A 1 72 ? -15.380 -5.086 15.418 1.00 89.50 72 ASP A C 1
ATOM 539 O O . ASP A 1 72 ? -14.593 -5.805 14.807 1.00 89.50 72 ASP A O 1
ATOM 543 N N . LEU A 1 73 ? -16.288 -4.339 14.780 1.00 90.38 73 LEU A N 1
ATOM 544 C CA . LEU A 1 73 ? -16.459 -4.336 13.326 1.00 90.38 73 LEU A CA 1
ATOM 545 C C . LEU A 1 73 ? -15.236 -3.789 12.575 1.00 90.38 73 LEU A C 1
ATOM 547 O O . LEU A 1 73 ? -14.880 -4.291 11.508 1.00 90.38 73 LEU A O 1
ATOM 551 N N . ALA A 1 74 ? -14.617 -2.725 13.086 1.00 89.69 74 ALA A N 1
ATOM 552 C CA . ALA A 1 74 ? -13.431 -2.130 12.483 1.00 89.69 74 ALA A CA 1
ATOM 553 C C . ALA A 1 74 ? -12.230 -3.079 12.583 1.00 89.69 74 ALA A C 1
ATOM 555 O O . ALA A 1 74 ? -11.514 -3.258 11.601 1.00 89.69 74 ALA A O 1
ATOM 556 N N . VAL A 1 75 ? -12.041 -3.722 13.739 1.00 87.75 75 VAL A N 1
ATOM 557 C CA . VAL A 1 75 ? -10.994 -4.727 13.949 1.00 87.75 75 VAL A CA 1
ATOM 558 C C . VAL A 1 75 ? -11.213 -5.918 13.024 1.00 87.75 75 VAL A C 1
ATOM 560 O O . VAL A 1 75 ? -10.297 -6.257 12.284 1.00 87.75 75 VAL A O 1
ATOM 563 N N . ASP A 1 76 ? -12.420 -6.481 12.976 1.00 88.12 76 ASP A N 1
ATOM 564 C CA . ASP A 1 76 ? -12.756 -7.600 12.086 1.00 88.12 76 ASP A CA 1
ATOM 565 C C . ASP A 1 76 ? -12.421 -7.289 10.613 1.00 88.12 76 ASP A C 1
ATOM 567 O O . ASP A 1 76 ? -11.780 -8.074 9.915 1.00 88.12 76 ASP A O 1
ATOM 571 N N . ARG A 1 77 ? -12.749 -6.075 10.151 1.00 85.06 77 ARG A N 1
ATOM 572 C CA . ARG A 1 77 ? -12.524 -5.653 8.758 1.00 85.06 77 ARG A CA 1
ATOM 573 C C . ARG A 1 77 ? -11.101 -5.247 8.404 1.00 85.06 77 ARG A C 1
ATOM 575 O O . ARG A 1 77 ? -10.802 -5.167 7.209 1.00 85.06 77 ARG A O 1
ATOM 582 N N . VAL A 1 78 ? -10.271 -4.886 9.380 1.00 82.75 78 VAL A N 1
ATOM 583 C CA . VAL A 1 78 ? -8.952 -4.272 9.137 1.00 82.75 78 VAL A CA 1
ATOM 584 C C . VAL A 1 78 ? -7.813 -5.151 9.643 1.00 82.75 78 VAL A C 1
ATOM 586 O O . VAL A 1 78 ? -6.805 -5.268 8.954 1.00 82.75 78 VAL A O 1
ATOM 589 N N . ALA A 1 79 ? -7.964 -5.817 10.789 1.00 76.81 79 ALA A N 1
ATOM 590 C CA . ALA A 1 79 ? -6.910 -6.645 11.379 1.00 76.81 79 ALA A CA 1
ATOM 591 C C . ALA A 1 79 ? -6.604 -7.911 10.559 1.00 76.81 79 ALA A C 1
ATOM 593 O O . ALA A 1 79 ? -5.481 -8.403 10.597 1.00 76.81 79 ALA A O 1
ATOM 594 N N . HIS A 1 80 ? -7.577 -8.407 9.790 1.00 66.00 80 HIS A N 1
ATOM 595 C CA . HIS A 1 80 ? -7.436 -9.586 8.923 1.00 66.00 80 HIS A CA 1
ATOM 596 C C . HIS A 1 80 ? -7.411 -9.235 7.433 1.00 66.00 80 HIS A C 1
ATOM 598 O O . HIS A 1 80 ? -7.585 -10.088 6.564 1.00 66.00 80 HIS A O 1
ATOM 604 N N . ALA A 1 81 ? -7.237 -7.956 7.113 1.00 68.75 81 ALA A N 1
ATOM 605 C CA . ALA A 1 81 ? -7.278 -7.490 5.744 1.00 68.75 81 ALA A CA 1
ATOM 606 C C . ALA A 1 81 ? -5.911 -7.645 5.069 1.00 68.75 81 ALA A C 1
ATOM 608 O O . ALA A 1 81 ? -5.200 -6.660 4.861 1.00 68.75 81 ALA A O 1
ATOM 609 N N . ASP A 1 82 ? -5.608 -8.863 4.609 1.00 73.94 82 ASP A N 1
ATOM 610 C CA . ASP A 1 82 ? -4.475 -9.136 3.709 1.00 73.94 82 ASP A CA 1
ATOM 611 C C . ASP A 1 82 ? -4.477 -8.175 2.514 1.00 73.94 82 ASP A C 1
ATOM 613 O O . ASP A 1 82 ? -3.434 -7.786 2.001 1.00 73.94 82 ASP A O 1
ATOM 617 N N . ARG A 1 83 ? -5.655 -7.686 2.100 1.00 75.12 83 ARG A N 1
ATOM 618 C CA . ARG A 1 83 ? -5.802 -6.670 1.048 1.00 75.12 83 ARG A CA 1
ATOM 619 C C . ARG A 1 83 ? -4.963 -5.398 1.257 1.00 75.12 83 ARG A C 1
ATOM 621 O O . ARG A 1 83 ? -4.605 -4.781 0.259 1.00 75.12 83 ARG A O 1
ATOM 628 N N . PHE A 1 84 ? -4.639 -5.025 2.496 1.00 76.12 84 PHE A N 1
ATOM 629 C CA . PHE A 1 84 ? -3.933 -3.778 2.821 1.00 76.12 84 PHE A CA 1
ATOM 630 C C . PHE A 1 84 ? -2.474 -3.969 3.228 1.00 76.12 84 PHE A C 1
ATOM 632 O O . PHE A 1 84 ? -1.722 -2.997 3.262 1.00 76.12 84 PHE A O 1
ATOM 639 N N . VAL A 1 85 ? -2.068 -5.199 3.536 1.00 80.69 85 VAL A N 1
ATOM 640 C CA . VAL A 1 85 ? -0.703 -5.516 3.959 1.00 80.69 85 VAL A CA 1
ATOM 641 C C . VAL A 1 85 ? -0.054 -6.383 2.894 1.00 80.69 85 VAL A C 1
ATOM 643 O O . VAL A 1 85 ? -0.668 -7.311 2.377 1.00 80.69 85 VAL A O 1
ATOM 646 N N . MET A 1 86 ? 1.190 -6.069 2.554 1.00 84.00 86 MET A N 1
ATOM 647 C CA . MET A 1 86 ? 2.014 -6.920 1.703 1.00 84.00 86 MET A CA 1
ATOM 648 C C . MET A 1 86 ? 3.069 -7.585 2.566 1.00 84.00 86 MET A C 1
ATOM 650 O O . MET A 1 86 ? 3.774 -6.906 3.306 1.00 84.00 86 MET A O 1
ATOM 654 N N . SER A 1 87 ? 3.189 -8.896 2.447 1.00 86.31 87 SER A N 1
ATOM 655 C CA . SER A 1 87 ? 4.276 -9.645 3.066 1.00 86.31 87 SER A CA 1
ATOM 656 C C . SER A 1 87 ? 5.621 -9.347 2.396 1.00 86.31 87 SER A C 1
ATOM 658 O O . SER A 1 87 ? 5.690 -9.049 1.199 1.00 86.31 87 SER A O 1
ATOM 660 N N . ASP A 1 88 ? 6.717 -9.534 3.134 1.00 87.12 88 ASP A N 1
ATOM 661 C CA . ASP A 1 88 ? 8.081 -9.460 2.585 1.00 87.12 88 ASP A CA 1
ATOM 662 C C . ASP A 1 88 ? 8.262 -10.383 1.371 1.00 87.12 88 ASP A C 1
ATOM 664 O O . ASP A 1 88 ? 8.958 -10.053 0.410 1.00 87.12 88 ASP A O 1
ATOM 668 N N . ARG A 1 89 ? 7.581 -11.538 1.377 1.00 88.50 89 ARG A N 1
ATOM 669 C CA . ARG A 1 89 ? 7.585 -12.489 0.263 1.00 88.50 89 ARG A CA 1
ATOM 670 C C . ARG A 1 89 ? 6.915 -11.915 -0.986 1.00 88.50 89 ARG A C 1
ATOM 672 O O . ARG A 1 89 ? 7.450 -12.089 -2.080 1.00 88.50 89 ARG A O 1
ATOM 679 N N . GLU A 1 90 ? 5.764 -11.258 -0.841 1.00 88.81 90 GLU A N 1
ATOM 680 C CA . GLU A 1 90 ? 5.075 -10.591 -1.956 1.00 88.81 90 GLU A CA 1
ATOM 681 C C . GLU A 1 90 ? 5.937 -9.465 -2.541 1.00 88.81 90 GLU A C 1
ATOM 683 O O . GLU A 1 90 ? 6.079 -9.372 -3.762 1.00 88.81 90 GLU A O 1
ATOM 688 N N . LEU A 1 91 ? 6.573 -8.662 -1.682 1.00 89.25 91 LEU A N 1
ATOM 689 C CA . LEU A 1 91 ? 7.484 -7.595 -2.102 1.00 89.25 91 LEU A CA 1
ATOM 690 C C . LEU A 1 91 ? 8.706 -8.149 -2.849 1.00 89.25 91 LEU A C 1
ATOM 692 O O . LEU A 1 91 ? 9.037 -7.664 -3.932 1.00 89.25 91 LEU A O 1
ATOM 696 N N . ALA A 1 92 ? 9.337 -9.204 -2.328 1.00 91.06 92 ALA A N 1
ATOM 697 C CA . ALA A 1 92 ? 10.483 -9.850 -2.967 1.00 91.06 92 ALA A CA 1
ATOM 698 C C . ALA A 1 92 ? 10.122 -10.476 -4.326 1.00 91.06 92 ALA A C 1
ATOM 700 O O . ALA A 1 92 ? 10.870 -10.338 -5.297 1.00 91.06 92 ALA A O 1
ATOM 701 N N . ALA A 1 93 ? 8.962 -11.133 -4.423 1.00 91.56 93 ALA A N 1
ATOM 702 C CA . ALA A 1 93 ? 8.473 -11.699 -5.679 1.00 91.56 93 ALA A CA 1
ATOM 703 C C . ALA A 1 93 ? 8.186 -10.605 -6.722 1.00 91.56 93 ALA A C 1
ATOM 705 O O . ALA A 1 93 ? 8.547 -10.749 -7.895 1.00 91.56 93 ALA A O 1
ATOM 706 N N . GLY A 1 94 ? 7.585 -9.490 -6.294 1.00 91.62 94 GLY A N 1
ATOM 707 C CA . GLY A 1 94 ? 7.358 -8.325 -7.143 1.00 91.62 94 GLY A CA 1
ATOM 708 C C . GLY A 1 94 ? 8.663 -7.701 -7.651 1.00 91.62 94 GLY A C 1
ATOM 709 O O . GLY A 1 94 ? 8.766 -7.396 -8.840 1.00 91.62 94 GLY A O 1
ATOM 710 N N . GLU A 1 95 ? 9.686 -7.579 -6.798 1.00 92.81 95 GLU A N 1
ATOM 711 C CA . GLU A 1 95 ? 10.987 -7.022 -7.194 1.00 92.81 95 GLU A CA 1
ATOM 712 C C . GLU A 1 95 ? 11.710 -7.957 -8.173 1.00 92.81 95 GLU A C 1
ATOM 714 O O . GLU A 1 95 ? 12.272 -7.506 -9.173 1.00 92.81 95 GLU A O 1
ATOM 719 N N . ALA A 1 96 ? 11.660 -9.273 -7.948 1.00 92.00 96 ALA A N 1
ATOM 720 C CA . ALA A 1 96 ? 12.229 -10.251 -8.874 1.00 92.00 96 ALA A CA 1
ATOM 721 C C . ALA A 1 96 ? 11.593 -10.144 -10.272 1.00 92.00 96 ALA A C 1
ATOM 723 O O . ALA A 1 96 ? 12.299 -10.166 -11.287 1.00 92.00 96 ALA A O 1
ATOM 724 N N . LYS A 1 97 ? 10.268 -9.950 -10.336 1.00 90.88 97 LYS A N 1
ATOM 725 C CA . LYS A 1 97 ? 9.558 -9.673 -11.592 1.00 90.88 97 LYS A CA 1
ATOM 726 C C . LYS A 1 97 ? 10.041 -8.369 -12.231 1.00 90.88 97 LYS A C 1
ATOM 728 O O . LYS A 1 97 ? 10.301 -8.356 -13.434 1.00 90.88 97 LYS A O 1
ATOM 733 N N . ALA A 1 98 ? 10.217 -7.309 -11.442 1.00 89.06 98 ALA A N 1
ATOM 734 C CA . ALA A 1 98 ? 10.736 -6.027 -11.917 1.00 89.06 98 ALA A CA 1
ATOM 735 C C . ALA A 1 98 ? 12.125 -6.163 -12.556 1.00 89.06 98 ALA A C 1
ATOM 737 O O . ALA A 1 98 ? 12.345 -5.689 -13.670 1.00 89.06 98 ALA A O 1
ATOM 738 N N . ARG A 1 99 ? 13.039 -6.893 -11.903 1.00 90.50 99 ARG A N 1
ATOM 739 C CA . ARG A 1 99 ? 14.391 -7.159 -12.422 1.00 90.50 99 ARG A CA 1
ATOM 740 C C . ARG A 1 99 ? 14.371 -7.940 -13.732 1.00 90.50 99 ARG A C 1
ATOM 742 O O . ARG A 1 99 ? 15.125 -7.610 -14.641 1.00 90.50 99 ARG A O 1
ATOM 749 N N . LYS A 1 100 ? 13.492 -8.939 -13.858 1.00 90.38 100 LYS A N 1
ATOM 750 C CA . LYS A 1 100 ? 13.330 -9.697 -15.108 1.00 90.38 100 LYS A CA 1
ATOM 751 C C . LYS A 1 100 ? 12.856 -8.801 -16.256 1.00 90.38 100 LYS A C 1
ATOM 753 O O . LYS A 1 100 ? 13.368 -8.922 -17.363 1.00 90.38 100 LYS A O 1
ATOM 758 N N . ILE A 1 101 ? 11.909 -7.897 -15.994 1.00 87.31 101 ILE A N 1
ATOM 759 C CA . ILE A 1 101 ? 11.411 -6.940 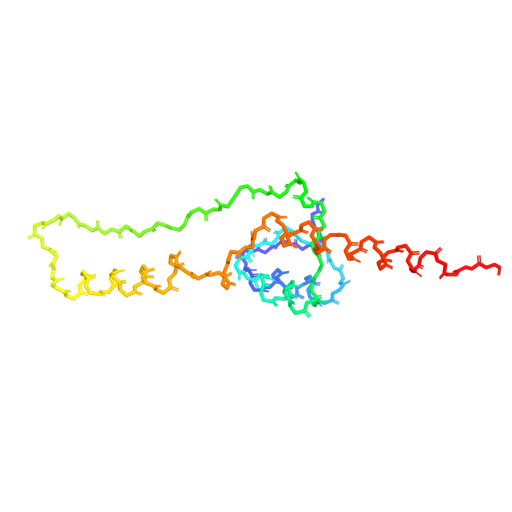-16.994 1.00 87.31 101 ILE A CA 1
ATOM 760 C C . ILE A 1 101 ? 12.511 -5.952 -17.395 1.00 87.31 101 ILE A C 1
ATOM 762 O O . ILE A 1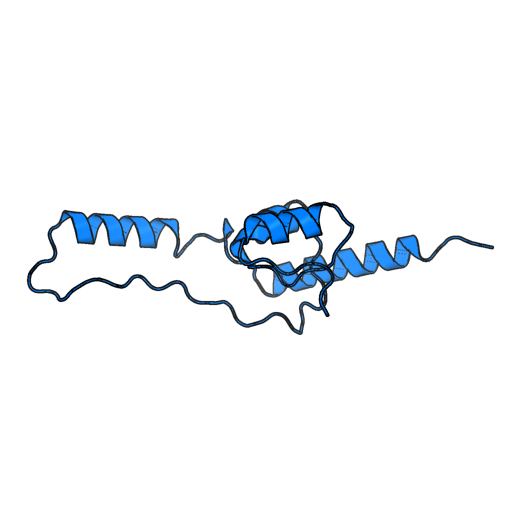 101 ? 12.701 -5.708 -18.583 1.00 87.31 101 ILE A O 1
ATOM 766 N N . ALA A 1 102 ? 13.267 -5.427 -16.427 1.00 84.50 102 ALA A N 1
ATOM 767 C CA . ALA A 1 102 ? 14.390 -4.532 -16.698 1.00 84.50 102 ALA A CA 1
ATOM 768 C C . ALA A 1 102 ? 15.477 -5.218 -17.546 1.00 84.50 102 ALA A C 1
ATOM 770 O O . ALA A 1 102 ? 15.916 -4.648 -18.540 1.00 84.50 102 ALA A O 1
ATOM 771 N N . GLY A 1 103 ? 15.839 -6.464 -17.214 1.00 83.19 103 GLY A N 1
ATOM 772 C CA . GLY A 1 103 ? 16.807 -7.256 -17.981 1.00 83.19 103 GLY A CA 1
ATOM 773 C C . GLY A 1 103 ? 16.327 -7.643 -19.385 1.00 83.19 103 GLY A C 1
ATOM 774 O O . GLY A 1 103 ? 17.132 -7.745 -20.305 1.00 83.19 103 GLY A O 1
ATOM 775 N N . ALA A 1 104 ? 15.017 -7.820 -19.580 1.00 76.69 104 ALA A N 1
ATOM 776 C CA . ALA A 1 104 ? 14.434 -8.048 -20.903 1.00 76.69 104 ALA A CA 1
ATOM 777 C C . ALA A 1 104 ? 14.398 -6.774 -21.765 1.00 76.69 104 ALA A C 1
ATOM 779 O O . ALA A 1 104 ? 14.391 -6.870 -22.986 1.00 76.69 104 ALA A O 1
ATOM 780 N N . ARG A 1 105 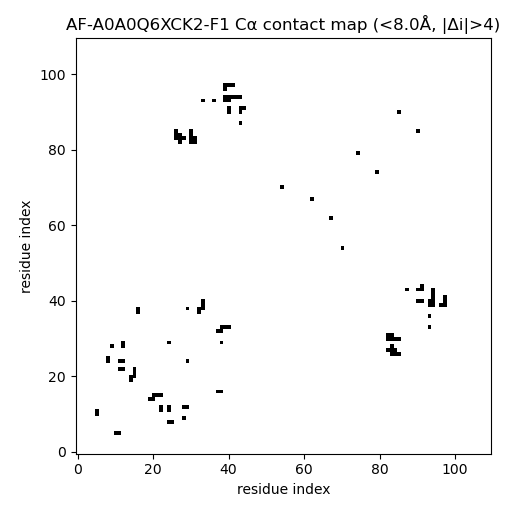? 14.370 -5.589 -21.141 1.00 65.56 105 ARG A N 1
ATOM 781 C CA . ARG A 1 105 ? 14.342 -4.291 -21.832 1.00 65.56 105 ARG A CA 1
ATOM 782 C C . ARG A 1 105 ? 15.749 -3.759 -22.159 1.00 65.56 105 ARG A C 1
ATOM 784 O O . ARG A 1 105 ? 15.865 -2.873 -22.993 1.00 65.56 105 ARG A O 1
ATOM 791 N N . SER A 1 106 ? 16.806 -4.306 -21.548 1.00 59.16 106 SER A N 1
ATOM 792 C CA . SER A 1 106 ? 18.213 -3.957 -21.822 1.00 59.16 106 SER A CA 1
ATOM 793 C C . SER A 1 106 ? 18.835 -4.643 -23.055 1.00 59.16 106 SER A C 1
ATOM 795 O O . SER A 1 106 ? 20.029 -4.492 -23.288 1.00 59.16 106 SER A O 1
ATOM 797 N N . LEU A 1 107 ? 18.054 -5.376 -23.855 1.00 54.41 107 LEU A N 1
ATOM 798 C CA . LEU A 1 107 ? 18.335 -5.600 -25.281 1.00 54.41 107 LEU A CA 1
ATOM 799 C C . LEU A 1 107 ? 17.136 -5.019 -26.041 1.00 54.41 107 LEU A C 1
ATOM 801 O O . LEU A 1 107 ? 16.035 -5.548 -25.869 1.00 54.41 107 LEU A O 1
ATOM 805 N N . PRO A 1 108 ? 17.298 -3.916 -26.794 1.00 48.78 108 PRO A N 1
ATOM 806 C CA . PRO A 1 108 ? 18.162 -3.871 -27.980 1.00 48.78 108 PRO A CA 1
ATOM 807 C C . PRO A 1 108 ? 18.971 -2.564 -28.143 1.00 48.78 108 PRO A C 1
ATOM 809 O O . PRO A 1 108 ? 18.504 -1.498 -27.772 1.00 48.78 108 PRO A O 1
ATOM 812 N N . GLU A 1 109 ? 20.163 -2.659 -28.735 1.00 41.94 109 GLU A N 1
ATOM 813 C CA . GLU A 1 109 ? 20.624 -1.848 -29.880 1.00 41.94 109 GLU A CA 1
ATOM 814 C C . GLU A 1 109 ? 22.033 -2.327 -30.269 1.00 41.94 109 GLU A C 1
ATOM 816 O O . GLU A 1 109 ? 22.971 -2.310 -29.472 1.00 41.94 109 GLU A O 1
ATOM 821 N N . SER A 1 110 ? 22.116 -2.854 -31.489 1.00 44.78 110 SER A N 1
ATOM 822 C CA . SER A 1 110 ? 23.313 -3.261 -32.229 1.00 44.78 110 SER A CA 1
ATOM 823 C C . SER A 1 110 ? 23.512 -2.302 -33.387 1.00 44.78 110 SER A C 1
ATOM 825 O O . SER A 1 110 ? 22.474 -2.048 -34.044 1.00 44.78 110 SER A O 1
#

Radius of gyration: 19.02 Å; Cα contacts (8 Å, |Δi|>4): 61; chains: 1; bounding box: 46×31×65 Å

Mean predicted aligned error: 7.9 Å

Foldseek 3Di:
DDPDDDPDQVVQVVVVLVVPDDDDHQQQVCLVCLVVVSDFAAPLVPNDPDDDDDDDDDDDPDDDVVNVVVVVVCCVCPVPPPNRDDDSVSNVVRHVVVVVVVVVVPDDDD

Secondary structure (DSSP, 8-state):
--S---S-HHHHHHHHHTTS------HHHHHHHHHTTSS----GGGPPPPPPP------GGG--HHHHHHHHHHHHHHHT-GGG---HHHHHHHHHHHHHHHHHHT----

Sequence (110 aa):
MPALSTNDTELEVDAVMSGHAIGLLSGFSVAPHIRAGRLLPLLAKHATKHLGVHVYYGSRTSQPARVRGFIDLAVDRVAHADRFVMSDRELAAGEAKARKIAGARSLPES

Nearest PDB structures (foldseek):
  7w6t-assembly1_A  TM=3.429E-01  e=5.170E+00  Homo sapiens